Protein AF-J9F9J9-F1 (afdb_monomer_lite)

Radius of gyration: 21.24 Å; chains: 1; bounding box: 44×48×50 Å

Sequence (156 aa):
GTPLKKIGCDALHKEMGKKEQKRTLKKYEREGQMIDFLPSPSPFYTEKIKSCFRLGKQAQVLEEGYPRNDSLFGRTREEGENLREKLGLPEEKKVILYAPTWRDDQHTAGTGYTYELGIDFDRLWAALGEKAVILFRAHYLISNGFDFDKYQGFIR

Structure (mmCIF, N/CA/C/O backbone):
data_AF-J9F9J9-F1
#
_entry.id   AF-J9F9J9-F1
#
loop_
_atom_site.group_PDB
_atom_site.id
_atom_site.type_symbol
_atom_site.label_atom_id
_atom_site.label_alt_id
_atom_site.label_comp_id
_atom_site.label_asym_id
_atom_site.label_entity_id
_atom_site.label_seq_id
_atom_site.pdbx_PDB_ins_code
_atom_site.Cartn_x
_atom_site.Cartn_y
_atom_site.Cartn_z
_atom_site.occupancy
_atom_site.B_iso_or_equiv
_atom_site.auth_seq_id
_atom_site.auth_comp_id
_atom_site.auth_asym_id
_atom_site.auth_atom_id
_atom_site.pdbx_PDB_model_num
ATOM 1 N N . GLY A 1 1 ? -6.324 -2.837 4.943 1.00 91.19 1 GLY A N 1
ATOM 2 C CA . GLY A 1 1 ? -4.986 -3.389 4.647 1.00 91.19 1 GLY A CA 1
ATOM 3 C C . GLY A 1 1 ? -4.295 -3.707 5.953 1.00 91.19 1 GLY A C 1
ATOM 4 O O . GLY A 1 1 ? -4.586 -3.018 6.925 1.00 91.19 1 GLY A O 1
ATOM 5 N N . THR A 1 2 ? -3.405 -4.703 5.986 1.00 95.44 2 THR A N 1
ATOM 6 C CA . THR A 1 2 ? -2.640 -5.034 7.199 1.00 95.44 2 THR A CA 1
ATOM 7 C C . THR A 1 2 ? -1.869 -3.803 7.687 1.00 95.44 2 THR A C 1
ATOM 9 O O . THR A 1 2 ? -1.091 -3.248 6.907 1.00 95.44 2 THR A O 1
ATOM 12 N N . PRO A 1 3 ? -2.110 -3.313 8.916 1.00 94.31 3 PRO A N 1
ATOM 13 C CA . PRO A 1 3 ? -1.487 -2.095 9.395 1.00 94.31 3 PRO A CA 1
ATOM 14 C C . PRO A 1 3 ? -0.016 -2.347 9.714 1.00 94.31 3 PRO A C 1
ATOM 16 O O . PRO A 1 3 ? 0.337 -3.354 10.322 1.00 94.31 3 PRO A O 1
ATOM 19 N N . LEU A 1 4 ? 0.824 -1.387 9.330 1.00 94.75 4 LEU A N 1
ATOM 20 C CA . LEU A 1 4 ? 2.209 -1.288 9.792 1.00 94.75 4 LEU A CA 1
ATOM 21 C C . LEU A 1 4 ? 2.361 -0.164 10.826 1.00 94.75 4 LEU A C 1
ATOM 23 O O . LEU A 1 4 ? 2.996 -0.340 11.861 1.00 94.75 4 LEU A O 1
ATOM 27 N N . LYS A 1 5 ? 1.743 0.995 10.565 1.00 92.88 5 LYS A N 1
ATOM 28 C CA . LYS A 1 5 ? 1.649 2.101 11.526 1.00 92.88 5 LYS A CA 1
ATOM 29 C C . LYS A 1 5 ? 0.558 1.810 12.560 1.00 92.88 5 LYS A C 1
ATOM 31 O O . LYS A 1 5 ? -0.433 1.149 12.246 1.00 92.88 5 LYS A O 1
ATOM 36 N N . LYS A 1 6 ? 0.707 2.363 13.767 1.00 94.31 6 LYS A N 1
ATOM 37 C CA . LYS A 1 6 ? -0.399 2.427 14.733 1.00 94.31 6 LYS A CA 1
ATOM 38 C C . LYS A 1 6 ? -1.522 3.284 14.148 1.00 94.31 6 LYS A C 1
ATOM 40 O O . LYS A 1 6 ? -1.248 4.316 13.539 1.00 94.31 6 LYS A O 1
ATOM 45 N N . ILE A 1 7 ? -2.763 2.846 14.327 1.00 94.62 7 ILE A N 1
ATOM 46 C CA . ILE A 1 7 ? -3.975 3.512 13.826 1.00 94.62 7 ILE A CA 1
ATOM 47 C C . ILE A 1 7 ? -5.052 3.517 14.917 1.00 94.62 7 ILE A C 1
ATOM 49 O O . ILE A 1 7 ? -4.883 2.873 15.951 1.00 94.62 7 ILE A O 1
ATOM 53 N N . GLY A 1 8 ? -6.148 4.244 14.697 1.00 94.19 8 GLY A N 1
ATOM 54 C CA . GLY A 1 8 ? -7.278 4.280 15.626 1.00 94.19 8 GLY A CA 1
ATOM 55 C C . GLY A 1 8 ? -6.885 4.771 17.025 1.00 94.19 8 GLY A C 1
ATOM 56 O O . GLY A 1 8 ? -6.090 5.699 17.185 1.00 94.19 8 GLY A O 1
ATOM 57 N N . CYS A 1 9 ? -7.419 4.116 18.049 1.00 94.31 9 CYS A N 1
ATOM 58 C CA . CYS A 1 9 ? -7.135 4.353 19.461 1.00 94.31 9 CYS A CA 1
ATOM 59 C C . CYS A 1 9 ? -5.661 4.156 19.847 1.00 94.31 9 CYS A C 1
ATOM 61 O O . CYS A 1 9 ? -5.227 4.717 20.852 1.00 94.31 9 CYS A O 1
ATOM 63 N N . ASP A 1 10 ? -4.886 3.417 19.049 1.00 93.56 10 ASP A N 1
ATOM 64 C CA . ASP A 1 10 ? -3.468 3.157 19.320 1.00 93.56 10 ASP A CA 1
ATOM 65 C C . ASP A 1 10 ? -2.549 4.257 18.753 1.00 93.56 10 ASP A C 1
ATOM 67 O O . ASP A 1 10 ? -1.346 4.263 19.025 1.00 93.56 10 ASP A O 1
ATOM 71 N N . ALA A 1 11 ? -3.093 5.196 17.970 1.00 90.12 11 ALA A N 1
ATOM 72 C CA . ALA A 1 11 ? -2.352 6.258 17.285 1.00 90.12 11 ALA A CA 1
ATOM 73 C C . ALA A 1 11 ? -2.371 7.614 18.013 1.00 90.12 11 ALA A C 1
ATOM 75 O O . ALA A 1 11 ? -2.248 8.662 17.383 1.00 90.12 11 ALA A O 1
ATOM 76 N N . LEU A 1 12 ? -2.547 7.636 19.336 1.00 85.31 12 LEU A N 1
ATOM 77 C CA . LEU A 1 12 ? -2.516 8.896 20.079 1.00 85.31 12 LEU A CA 1
ATOM 78 C C . LEU A 1 12 ? -1.098 9.474 20.143 1.00 85.31 12 LEU A C 1
ATOM 80 O O . LEU A 1 12 ? -0.172 8.836 20.649 1.00 85.31 12 LEU A O 1
ATOM 84 N N . HIS A 1 13 ? -0.948 10.717 19.688 1.00 78.19 13 HIS A N 1
ATOM 85 C CA . HIS A 1 13 ? 0.310 11.451 19.769 1.00 78.19 13 HIS A CA 1
ATOM 86 C C . HIS A 1 13 ? 0.419 12.190 21.105 1.00 78.19 13 HIS A C 1
ATOM 88 O O . HIS A 1 13 ? -0.541 12.807 21.569 1.00 78.19 13 HIS A O 1
ATOM 94 N N . LYS A 1 14 ? 1.608 12.160 21.720 1.00 72.81 14 LYS A N 1
ATOM 95 C CA . LYS A 1 14 ? 1.869 12.834 23.007 1.00 72.81 14 LYS A CA 1
ATOM 96 C C . LYS A 1 14 ? 1.693 14.355 22.932 1.00 72.81 14 LYS A C 1
ATOM 98 O O . LYS A 1 14 ? 1.369 14.970 23.940 1.00 72.81 14 LYS A O 1
ATOM 103 N N . GLU A 1 15 ? 1.878 14.925 21.746 1.00 82.19 15 GLU A N 1
ATOM 104 C CA . GLU A 1 15 ? 1.718 16.353 21.454 1.00 82.19 15 GLU A CA 1
ATOM 105 C C . GLU A 1 15 ? 0.245 16.790 21.391 1.00 82.19 15 GLU A C 1
ATOM 107 O O . GLU A 1 15 ? -0.055 17.971 21.540 1.00 82.19 15 GLU A O 1
ATOM 112 N N . MET A 1 16 ? -0.699 15.850 21.232 1.00 84.50 16 MET A N 1
ATOM 113 C CA . MET A 1 16 ? -2.127 16.170 21.257 1.00 84.50 16 MET A CA 1
ATOM 114 C C . MET A 1 16 ? -2.563 16.596 22.658 1.00 84.50 16 MET A C 1
ATOM 116 O O . MET A 1 16 ? -2.285 15.918 23.650 1.00 84.50 16 MET A O 1
ATOM 120 N N . GLY A 1 17 ? -3.358 17.662 22.749 1.00 90.44 17 GLY A N 1
ATOM 121 C CA . GLY A 1 17 ? -3.957 18.075 24.017 1.00 90.44 17 GLY A CA 1
ATOM 122 C C . GLY A 1 17 ? -4.910 17.010 24.581 1.00 90.44 17 GLY A C 1
ATOM 123 O O . GLY A 1 17 ? -5.622 16.332 23.844 1.00 90.44 17 GLY A O 1
ATOM 124 N N . LYS A 1 18 ? -5.012 16.887 25.913 1.00 90.50 18 LYS A N 1
ATOM 125 C CA . LYS A 1 18 ? -5.852 15.858 26.576 1.00 90.50 18 LYS A CA 1
ATOM 126 C C . LYS A 1 18 ? -7.312 15.832 26.093 1.00 90.50 18 LYS A C 1
ATOM 128 O O . LYS A 1 18 ? -7.900 14.761 25.940 1.00 90.50 18 LYS A O 1
ATOM 133 N N . LYS A 1 19 ? -7.916 17.007 25.858 1.00 92.38 19 LYS A N 1
ATOM 134 C CA . LYS A 1 19 ? -9.294 17.117 25.337 1.00 92.38 19 LYS A CA 1
ATOM 135 C C . LYS A 1 19 ? -9.410 16.534 23.929 1.00 92.38 19 LYS A C 1
ATOM 137 O O . LYS A 1 19 ? -10.378 15.837 23.634 1.00 92.38 19 LYS A O 1
ATOM 142 N N . GLU A 1 20 ? -8.419 16.800 23.086 1.00 91.25 20 GLU A N 1
ATOM 143 C CA . GLU A 1 20 ? -8.356 16.284 21.727 1.00 91.25 20 GLU A CA 1
ATOM 144 C C . GLU A 1 20 ? -8.157 14.770 21.718 1.00 91.25 20 GLU A C 1
ATOM 146 O O . GLU A 1 20 ? -8.941 14.081 21.075 1.00 91.25 20 GLU A O 1
ATOM 151 N N . GLN A 1 21 ? -7.223 14.241 22.515 1.00 92.06 21 GLN A N 1
ATOM 152 C CA . GLN A 1 21 ? -7.033 12.793 22.657 1.00 92.06 21 GLN A CA 1
ATOM 153 C C . GLN A 1 21 ? -8.343 12.092 23.039 1.00 92.06 21 GLN A C 1
ATOM 155 O O . GLN A 1 21 ? -8.745 11.121 22.401 1.00 92.06 21 GLN A O 1
ATOM 160 N N . LYS A 1 22 ? -9.069 12.623 24.036 1.00 93.19 22 LYS A N 1
ATOM 161 C CA . LYS A 1 22 ? -10.365 12.071 24.463 1.00 93.19 22 LYS A CA 1
ATOM 162 C C . LYS A 1 22 ? -11.409 12.104 23.343 1.00 93.19 22 LYS A C 1
ATOM 164 O O . LYS A 1 22 ? -12.182 11.158 23.208 1.00 93.19 22 LYS A O 1
ATOM 169 N N . ARG A 1 23 ? -11.454 13.183 22.554 1.00 93.44 23 ARG A N 1
ATOM 170 C CA . ARG A 1 23 ? -12.359 13.308 21.401 1.00 93.44 23 ARG A CA 1
ATOM 171 C C . ARG A 1 23 ? -12.008 12.292 20.312 1.00 93.44 23 ARG A C 1
ATOM 173 O O . ARG A 1 23 ? -12.907 11.622 19.816 1.00 93.44 23 ARG A O 1
ATOM 180 N N . THR A 1 24 ? -10.726 12.156 19.986 1.00 92.38 24 THR A N 1
ATOM 181 C CA . THR A 1 24 ? -10.213 11.219 18.979 1.00 92.38 24 THR A CA 1
ATOM 182 C C . THR A 1 24 ? -10.497 9.769 19.365 1.00 92.38 24 THR A C 1
ATOM 184 O O . THR A 1 24 ? -11.042 9.027 18.555 1.00 92.38 24 THR A O 1
ATOM 187 N N . LEU A 1 25 ? -10.242 9.389 20.623 1.00 94.44 25 LEU A N 1
ATOM 188 C CA . LEU A 1 25 ? -10.593 8.064 21.146 1.00 94.44 25 LEU A CA 1
ATOM 189 C C . LEU A 1 25 ? -12.085 7.764 20.995 1.00 94.44 25 LEU A C 1
ATOM 191 O O . LEU A 1 25 ? -12.450 6.741 20.428 1.00 94.44 25 LEU A O 1
ATOM 195 N N . LYS A 1 26 ? -12.949 8.678 21.456 1.00 95.56 26 LYS A N 1
ATOM 196 C CA . LYS A 1 26 ? -14.406 8.505 21.351 1.00 95.56 26 LYS A CA 1
ATOM 197 C C . LYS A 1 26 ? -14.876 8.369 19.906 1.00 95.56 26 LYS A C 1
ATOM 199 O O . LYS A 1 26 ? -15.828 7.640 19.653 1.00 95.56 26 LYS A O 1
ATOM 204 N N . LYS A 1 27 ? -14.243 9.089 18.974 1.00 95.75 27 LYS A N 1
ATOM 205 C CA . LYS A 1 27 ? -14.557 8.998 17.547 1.00 95.75 27 LYS A CA 1
ATOM 206 C C . LYS A 1 27 ? -14.253 7.595 17.017 1.00 95.75 27 LYS A C 1
ATOM 208 O O . LYS A 1 27 ? -15.160 6.961 16.492 1.00 95.75 27 LYS A O 1
ATOM 213 N N . TYR A 1 28 ? -13.027 7.105 17.201 1.00 96.25 28 TYR A N 1
ATOM 214 C CA . TYR A 1 28 ? -12.635 5.782 16.704 1.00 96.25 28 TYR A CA 1
ATOM 215 C C . TYR A 1 28 ? -13.400 4.646 17.373 1.00 96.25 28 TYR A C 1
ATOM 217 O O . TYR A 1 28 ? -13.798 3.706 16.697 1.00 96.25 28 TYR A O 1
ATOM 225 N N . GLU A 1 29 ? -13.657 4.752 18.677 1.00 96.12 29 GLU A N 1
ATOM 226 C CA . GLU A 1 29 ? -14.490 3.790 19.396 1.00 96.12 29 GLU A CA 1
ATOM 227 C C . GLU A 1 29 ? -15.912 3.773 18.831 1.00 96.12 29 GLU A C 1
ATOM 229 O O . GLU A 1 29 ? -16.422 2.710 18.505 1.00 96.12 29 GLU A O 1
ATOM 234 N N . ARG A 1 30 ? -16.540 4.938 18.616 1.00 96.88 30 ARG A N 1
ATOM 235 C CA . ARG A 1 30 ? -17.865 4.999 17.984 1.00 96.88 30 ARG A CA 1
ATOM 236 C C . ARG A 1 30 ? -17.862 4.361 16.595 1.00 96.88 30 ARG A C 1
ATOM 238 O O . ARG A 1 30 ? -18.791 3.628 16.285 1.00 96.88 30 ARG A O 1
ATOM 245 N N . GLU A 1 31 ? -16.849 4.632 15.776 1.00 95.75 31 GLU A N 1
ATOM 246 C CA . GLU A 1 31 ? -16.702 4.019 14.449 1.00 95.75 31 GLU A CA 1
ATOM 247 C C . GLU A 1 31 ? -16.576 2.494 14.542 1.00 95.75 31 GLU A C 1
ATOM 249 O O . GLU A 1 31 ? -17.317 1.789 13.866 1.00 95.75 31 GLU A O 1
ATOM 254 N N . GLY A 1 32 ? -15.728 1.977 15.435 1.00 96.94 32 GLY A N 1
ATOM 255 C CA . GLY A 1 32 ? -15.571 0.537 15.644 1.00 96.94 32 GLY A CA 1
ATOM 256 C C . GLY A 1 32 ? -16.825 -0.161 16.175 1.00 96.94 32 GLY A C 1
ATOM 257 O O . GLY A 1 32 ? -17.069 -1.321 15.847 1.00 96.94 32 GLY A O 1
ATOM 258 N N . GLN A 1 33 ? -17.652 0.537 16.956 1.00 96.75 33 GLN A N 1
ATOM 259 C CA . GLN A 1 33 ? -18.931 0.019 17.453 1.00 96.75 33 GLN A CA 1
ATOM 260 C C . GLN A 1 33 ? -20.029 -0.032 16.378 1.00 96.75 33 GLN A C 1
ATOM 262 O O . GLN A 1 33 ? -21.032 -0.700 16.598 1.00 96.75 33 GLN A O 1
ATOM 267 N N . MET A 1 34 ? -19.866 0.649 15.238 1.00 96.50 34 MET A N 1
ATOM 268 C CA . MET A 1 34 ? -20.819 0.606 14.115 1.00 96.50 34 MET A CA 1
ATOM 269 C C . MET A 1 34 ? -20.499 -0.494 13.091 1.00 96.50 34 MET A C 1
ATOM 271 O O . MET A 1 34 ? -21.212 -0.628 12.103 1.00 96.50 34 MET A O 1
ATOM 275 N N . ILE A 1 35 ? -19.411 -1.243 13.277 1.00 97.12 35 ILE A N 1
ATOM 276 C CA . ILE A 1 35 ? -18.988 -2.275 12.330 1.00 97.12 35 ILE A CA 1
ATOM 277 C C . ILE A 1 35 ? -19.700 -3.587 12.657 1.00 97.12 35 ILE A C 1
ATOM 279 O O . ILE A 1 35 ? -19.438 -4.187 13.698 1.00 97.12 35 ILE A O 1
ATOM 283 N N . ASP A 1 36 ? -20.546 -4.055 11.740 1.00 97.56 36 ASP A N 1
ATOM 284 C CA . ASP A 1 36 ? -21.188 -5.372 11.838 1.00 97.56 36 ASP A CA 1
ATOM 285 C C . ASP A 1 36 ? -20.303 -6.487 11.268 1.00 97.56 36 ASP A C 1
ATOM 287 O O . ASP A 1 36 ? -20.178 -7.547 11.872 1.00 97.56 36 ASP A O 1
ATOM 291 N N . PHE A 1 37 ? -19.634 -6.233 10.138 1.00 97.38 37 PHE A N 1
ATOM 292 C CA . PHE A 1 37 ? -18.754 -7.192 9.465 1.00 97.38 37 PHE A CA 1
ATOM 293 C C . PHE A 1 37 ? -17.439 -6.541 9.053 1.00 97.38 37 PHE A C 1
ATOM 295 O O . PHE A 1 37 ? -17.419 -5.417 8.547 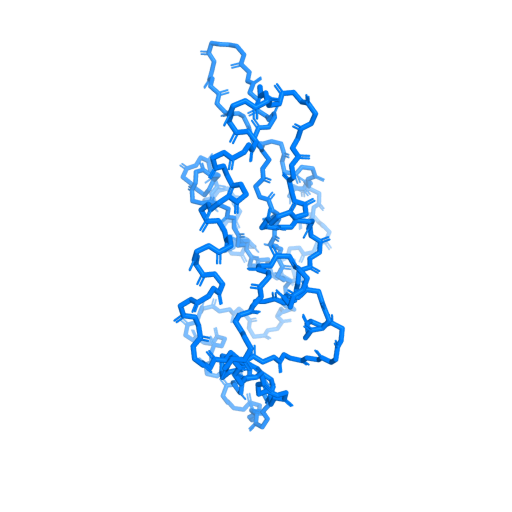1.00 97.38 37 PHE A O 1
ATOM 302 N N . LEU A 1 38 ? -16.334 -7.264 9.228 1.00 96.88 38 LEU A N 1
ATOM 303 C CA . LEU A 1 38 ? -15.004 -6.781 8.879 1.00 96.88 38 LEU A CA 1
ATOM 304 C C . LEU A 1 38 ? -14.155 -7.879 8.222 1.00 96.88 38 LEU A C 1
ATOM 306 O O . LEU A 1 38 ? -13.768 -8.827 8.907 1.00 96.88 38 LEU A O 1
ATOM 310 N N . PRO A 1 39 ? -13.781 -7.730 6.940 1.00 97.31 39 PRO A N 1
ATOM 311 C CA . PRO A 1 39 ? -12.805 -8.608 6.307 1.00 97.31 39 PRO A CA 1
ATOM 312 C C . PRO A 1 39 ? -11.436 -8.501 6.980 1.00 97.31 39 PRO A C 1
ATOM 314 O O . PRO A 1 39 ? -10.915 -7.401 7.207 1.00 97.31 39 PRO A O 1
ATOM 317 N N . SER A 1 40 ? -10.832 -9.650 7.252 1.00 97.75 40 SER A N 1
ATOM 318 C CA . SER A 1 40 ? -9.524 -9.783 7.869 1.00 97.75 40 SER A CA 1
ATOM 319 C C . SER A 1 40 ? -8.600 -10.649 7.009 1.00 97.75 40 SER A C 1
ATOM 321 O O . SER A 1 40 ? -8.949 -11.771 6.649 1.00 97.75 40 SER A O 1
ATOM 323 N N . PRO A 1 41 ? -7.393 -10.161 6.681 1.00 97.44 41 PRO A N 1
ATOM 324 C CA . PRO A 1 41 ? -6.407 -10.909 5.922 1.00 97.44 41 PRO A CA 1
ATOM 325 C C . PRO A 1 41 ? -5.575 -11.881 6.762 1.00 97.44 41 PRO A C 1
ATOM 327 O O . PRO A 1 41 ? -4.803 -12.639 6.183 1.00 97.44 41 PRO A O 1
ATOM 330 N N . SER A 1 42 ? -5.631 -11.806 8.098 1.00 97.75 42 SER A N 1
ATOM 331 C CA . SER A 1 42 ? -4.834 -12.662 8.981 1.00 97.75 42 SER A CA 1
ATOM 332 C C . SER A 1 42 ? -5.247 -12.540 10.455 1.00 97.75 42 SER A C 1
ATOM 334 O O . SER A 1 42 ? -5.741 -11.482 10.861 1.00 97.75 42 SER A O 1
ATOM 336 N N . PRO A 1 43 ? -4.910 -13.533 11.301 1.00 97.81 43 PRO A N 1
ATOM 337 C CA . PRO A 1 43 ? -5.102 -13.438 12.751 1.00 97.81 43 PRO A CA 1
ATOM 338 C C . PRO A 1 43 ? -4.426 -12.208 13.376 1.00 97.81 43 PRO A C 1
ATOM 340 O O . PRO A 1 43 ? -4.984 -11.557 14.259 1.00 97.81 43 PRO A O 1
ATOM 343 N N . PHE A 1 44 ? -3.246 -11.827 12.867 1.00 97.50 44 PHE A N 1
ATOM 344 C CA . PHE A 1 44 ? -2.553 -10.609 13.296 1.00 97.50 44 PHE A CA 1
ATOM 345 C C . PHE A 1 44 ? -3.405 -9.357 13.051 1.00 97.50 44 PHE A C 1
ATOM 347 O O . PHE A 1 44 ? -3.541 -8.518 13.941 1.00 97.50 44 PHE A O 1
ATOM 354 N N . TYR A 1 45 ? -3.999 -9.217 11.860 1.00 97.56 45 TYR A N 1
ATOM 355 C CA . TYR A 1 45 ? -4.882 -8.086 11.580 1.00 97.56 45 TYR A CA 1
ATOM 356 C C . TYR A 1 45 ? -6.098 -8.093 12.502 1.00 97.56 45 TYR A C 1
ATOM 358 O O . TYR A 1 45 ? -6.414 -7.048 13.069 1.00 97.56 45 TYR A O 1
ATOM 366 N N . THR A 1 46 ? -6.739 -9.252 12.682 1.00 97.25 46 THR A N 1
ATOM 367 C CA . THR A 1 46 ? -7.896 -9.416 13.571 1.00 97.25 46 THR A CA 1
ATOM 368 C C . THR A 1 46 ? -7.592 -8.925 14.981 1.00 97.25 46 THR A C 1
ATOM 370 O O . THR A 1 46 ? -8.362 -8.143 15.539 1.00 97.25 46 THR A O 1
ATOM 373 N N . GLU A 1 47 ? -6.461 -9.343 15.551 1.00 96.81 47 GLU A N 1
ATOM 374 C CA . GLU A 1 47 ? -6.032 -8.921 16.884 1.00 96.81 47 GLU A CA 1
ATOM 375 C C . GLU A 1 47 ? -5.867 -7.395 16.951 1.00 96.81 47 GLU A C 1
ATOM 377 O O . GLU A 1 47 ? -6.436 -6.734 17.826 1.00 96.81 47 GLU A O 1
ATOM 382 N N . LYS A 1 48 ? -5.127 -6.812 15.997 1.00 97.06 48 LYS A N 1
ATOM 383 C CA . LYS A 1 48 ? -4.821 -5.376 16.023 1.00 97.06 48 LYS A CA 1
ATOM 384 C C . LYS A 1 48 ? -6.043 -4.510 15.764 1.00 97.06 48 LYS A C 1
ATOM 386 O O . LYS A 1 48 ? -6.221 -3.522 16.468 1.00 97.06 48 LYS A O 1
ATOM 391 N N . ILE A 1 49 ? -6.900 -4.870 14.811 1.00 96.31 49 ILE A N 1
ATOM 392 C CA . ILE A 1 49 ? -8.067 -4.057 14.457 1.00 96.31 49 ILE A CA 1
ATOM 393 C C . ILE A 1 49 ? -9.144 -4.089 15.550 1.00 96.31 49 ILE A C 1
ATOM 395 O O . ILE A 1 49 ? -9.744 -3.053 15.840 1.00 96.31 49 ILE A O 1
ATOM 399 N N . LYS A 1 50 ? -9.315 -5.237 16.232 1.00 95.94 50 LYS A N 1
ATOM 400 C CA . LYS A 1 50 ? -10.171 -5.356 17.424 1.00 95.94 50 LYS A CA 1
ATOM 401 C C . LYS A 1 50 ? -9.731 -4.392 18.521 1.00 95.94 50 LYS A C 1
ATOM 403 O O . LYS A 1 50 ? -10.575 -3.692 19.075 1.00 95.94 50 LYS A O 1
ATOM 408 N N . SER A 1 51 ? -8.426 -4.326 18.792 1.00 94.88 51 SER A N 1
ATOM 409 C CA . SER A 1 51 ? -7.853 -3.411 19.785 1.00 94.88 51 SER A CA 1
ATOM 410 C C . SER A 1 51 ? -7.994 -1.949 19.361 1.00 94.88 51 SER A C 1
ATOM 412 O O . SER A 1 51 ? -8.599 -1.140 20.067 1.00 94.88 51 SER A O 1
ATOM 414 N N . CYS A 1 52 ? -7.471 -1.600 18.185 1.00 95.88 52 CYS A N 1
ATOM 415 C CA . CYS A 1 52 ? -7.271 -0.206 17.827 1.00 95.88 52 CYS A CA 1
ATOM 416 C C . CYS A 1 52 ? -8.571 0.523 17.460 1.00 95.88 52 CYS A C 1
ATOM 418 O O . CYS A 1 52 ? -8.636 1.737 17.616 1.00 95.88 52 CYS A O 1
ATOM 420 N N . PHE A 1 53 ? -9.637 -0.176 17.066 1.00 96.44 53 PHE A N 1
ATOM 421 C CA . PHE A 1 53 ? -10.965 0.433 16.904 1.00 96.44 53 PHE A CA 1
ATOM 422 C C . PHE A 1 53 ? -11.944 0.086 18.025 1.00 96.44 53 PHE A C 1
ATOM 424 O O . PHE A 1 53 ? -13.046 0.622 18.031 1.00 96.44 53 PHE A O 1
ATOM 431 N N . ARG A 1 54 ? -11.553 -0.757 18.995 1.00 96.38 54 ARG A N 1
ATOM 432 C CA . ARG A 1 54 ? -12.446 -1.275 20.048 1.00 96.38 54 ARG A CA 1
ATOM 433 C C . ARG A 1 54 ? -13.753 -1.782 19.448 1.00 96.38 54 ARG A C 1
ATOM 435 O O . ARG A 1 54 ? -14.821 -1.241 19.734 1.00 96.38 54 ARG A O 1
ATOM 442 N N . LEU A 1 55 ? -13.643 -2.770 18.561 1.00 96.94 55 LEU A N 1
ATOM 443 C CA . LEU A 1 55 ? -14.795 -3.278 17.816 1.00 96.94 55 LEU A CA 1
ATOM 444 C C . LEU A 1 55 ? -15.941 -3.682 18.753 1.00 96.94 55 LEU A C 1
ATOM 446 O O . LEU A 1 55 ? -15.715 -4.185 19.859 1.00 96.94 55 LEU A O 1
ATOM 450 N N . GLY A 1 56 ? -17.172 -3.445 18.299 1.00 95.50 56 GLY A N 1
ATOM 451 C CA . GLY A 1 56 ? -18.375 -3.862 19.014 1.00 95.50 56 GLY A CA 1
ATOM 452 C C . GLY A 1 56 ? -18.404 -5.369 19.256 1.00 95.50 56 GLY A C 1
ATOM 453 O O . GLY A 1 56 ? -17.855 -6.147 18.479 1.00 95.50 56 GLY A O 1
ATOM 454 N N . LYS A 1 57 ? -19.068 -5.804 20.333 1.00 93.19 57 LYS A N 1
ATOM 455 C CA . LYS A 1 57 ? -19.214 -7.241 20.640 1.00 93.19 57 LYS A CA 1
ATOM 456 C C . LYS A 1 57 ? -19.969 -8.001 19.544 1.00 93.19 57 LYS 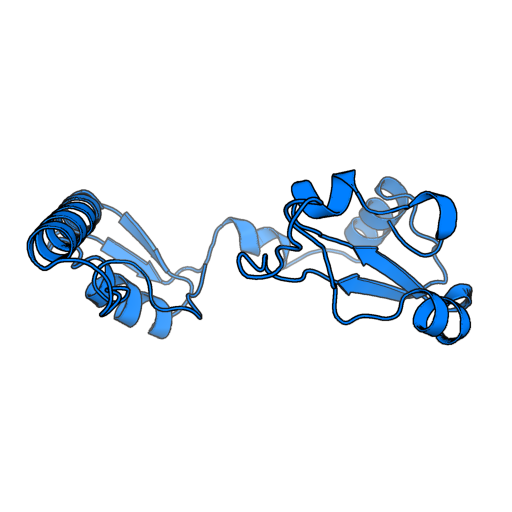A C 1
ATOM 458 O O . LYS A 1 57 ? -19.794 -9.206 19.420 1.00 93.19 57 LYS A O 1
ATOM 463 N N . GLN A 1 58 ? -20.804 -7.295 18.786 1.00 92.81 58 GLN A N 1
ATOM 464 C CA . GLN A 1 58 ? -21.560 -7.809 17.650 1.00 92.81 58 GLN A CA 1
ATOM 465 C C . GLN A 1 58 ? -20.732 -7.938 16.364 1.00 92.81 58 GLN A C 1
ATOM 467 O O . GLN A 1 58 ? -21.166 -8.624 15.445 1.00 92.81 58 GLN A O 1
ATOM 472 N N . ALA A 1 59 ? -19.564 -7.288 16.290 1.00 97.19 59 ALA A N 1
ATOM 473 C CA . ALA A 1 59 ? -18.760 -7.249 15.078 1.00 97.19 59 ALA A CA 1
ATOM 474 C C . ALA A 1 59 ? -18.232 -8.646 14.723 1.00 97.19 59 ALA A C 1
ATOM 476 O O . ALA A 1 59 ? -17.515 -9.279 15.506 1.00 97.19 59 ALA A O 1
ATOM 477 N N . GLN A 1 60 ? -18.531 -9.099 13.511 1.00 97.69 60 GLN A N 1
ATOM 478 C CA . GLN A 1 60 ? -18.036 -10.349 12.955 1.00 97.69 60 GLN A CA 1
ATOM 479 C C . GLN A 1 60 ? -16.798 -10.079 12.103 1.00 97.69 60 GLN A C 1
ATOM 481 O O . GLN A 1 60 ? -16.855 -9.410 11.071 1.00 97.69 60 GLN A O 1
ATOM 486 N N . VAL A 1 61 ? -15.652 -10.594 12.545 1.00 97.31 61 VAL A N 1
ATOM 487 C CA . VAL A 1 61 ? -14.405 -10.500 11.781 1.00 97.31 61 VAL A CA 1
ATOM 488 C C . VAL A 1 61 ? -14.261 -11.753 10.925 1.00 97.31 61 VAL A C 1
ATOM 490 O O . VAL A 1 61 ? -14.191 -12.855 11.463 1.00 97.31 61 VAL A O 1
ATOM 493 N N . LEU A 1 62 ? -14.226 -11.570 9.607 1.00 97.69 62 LEU A N 1
ATOM 494 C CA . LEU A 1 62 ? -14.180 -12.636 8.607 1.00 97.69 62 LEU A CA 1
ATOM 495 C C . LEU A 1 62 ? -12.734 -12.827 8.144 1.00 97.69 62 LEU A C 1
ATOM 497 O O . LEU A 1 62 ? -12.223 -12.015 7.374 1.00 97.69 62 LEU A O 1
ATOM 501 N N . GLU A 1 63 ? -12.049 -13.859 8.632 1.00 97.50 63 GLU A N 1
ATOM 502 C CA . GLU A 1 63 ? -10.640 -14.139 8.301 1.00 97.50 63 GLU A CA 1
ATOM 503 C C . GLU A 1 63 ? -10.470 -14.812 6.929 1.00 97.50 63 GLU A C 1
ATOM 505 O O . GLU A 1 63 ? -9.936 -15.911 6.816 1.00 97.50 63 GLU A O 1
ATOM 510 N N . GLU A 1 64 ? -10.936 -14.140 5.877 1.00 96.31 64 GLU A N 1
ATOM 511 C CA . GLU A 1 64 ? -11.018 -14.681 4.512 1.00 96.31 64 GLU A CA 1
ATOM 512 C C . GLU A 1 64 ? -10.111 -13.956 3.505 1.00 96.31 64 GLU A C 1
ATOM 514 O O . GLU A 1 64 ? -10.154 -14.228 2.309 1.00 96.31 64 GLU A O 1
ATOM 519 N N . GLY A 1 65 ? -9.266 -13.024 3.954 1.00 96.12 65 GLY A N 1
ATOM 520 C CA . GLY A 1 65 ? -8.478 -12.203 3.036 1.00 96.12 65 GLY A CA 1
ATOM 521 C C . GLY A 1 65 ? -9.123 -10.853 2.733 1.00 96.12 65 GLY A C 1
ATOM 522 O O . GLY A 1 65 ? -9.976 -10.344 3.460 1.00 96.12 65 GLY A O 1
ATOM 523 N N . TYR A 1 66 ? -8.666 -10.232 1.646 1.00 96.38 66 TYR A N 1
ATOM 524 C CA . TYR A 1 66 ? -9.303 -9.041 1.093 1.00 96.38 66 TYR A CA 1
ATOM 525 C C . TYR A 1 66 ? -9.791 -9.339 -0.322 1.00 96.38 66 TYR A C 1
ATOM 527 O O . TYR A 1 66 ? -8.948 -9.733 -1.123 1.00 96.38 66 TYR A O 1
ATOM 535 N N . PRO A 1 67 ? -11.038 -8.987 -0.686 1.00 95.44 67 PRO A N 1
ATOM 536 C CA . PRO A 1 67 ? -11.554 -9.214 -2.042 1.00 95.44 67 PRO A CA 1
ATOM 537 C C . PRO A 1 67 ? -10.672 -8.620 -3.152 1.00 95.44 67 PRO A C 1
ATOM 539 O O . PRO A 1 67 ? -10.491 -9.185 -4.222 1.00 95.44 67 PRO A O 1
ATOM 542 N N . ARG A 1 68 ? -10.027 -7.472 -2.896 1.00 95.56 68 ARG A N 1
ATOM 543 C CA . ARG A 1 68 ? -9.091 -6.861 -3.862 1.00 95.56 68 ARG A CA 1
ATOM 544 C C . ARG A 1 68 ? -7.867 -7.738 -4.176 1.00 95.56 68 ARG A C 1
ATOM 546 O O . ARG A 1 68 ? -7.246 -7.554 -5.221 1.00 95.56 68 ARG A O 1
ATOM 553 N N . ASN A 1 69 ? -7.491 -8.637 -3.266 1.00 96.06 69 ASN A N 1
ATOM 554 C CA . ASN A 1 69 ? -6.356 -9.534 -3.445 1.00 96.06 69 ASN A CA 1
ATOM 555 C C . ASN A 1 69 ? -6.723 -10.771 -4.271 1.00 96.06 69 ASN A C 1
ATOM 557 O O . ASN A 1 69 ? -5.801 -11.427 -4.736 1.00 96.06 69 ASN A O 1
ATOM 561 N N . ASP A 1 70 ? -8.006 -11.058 -4.517 1.00 94.06 70 ASP A N 1
ATOM 562 C CA . ASP A 1 70 ? -8.435 -12.201 -5.340 1.00 94.06 70 ASP A CA 1
ATOM 563 C C . ASP A 1 70 ? -7.770 -12.152 -6.719 1.00 94.06 70 ASP A C 1
ATOM 565 O O . ASP A 1 70 ? -7.272 -13.150 -7.227 1.00 94.06 70 ASP A O 1
ATOM 569 N N . SER A 1 71 ? -7.646 -10.941 -7.272 1.00 90.56 71 SER A N 1
ATOM 570 C CA . SER A 1 71 ? -6.965 -10.674 -8.540 1.00 90.56 71 SER A CA 1
ATOM 571 C C . SER A 1 71 ? -5.482 -11.065 -8.591 1.00 90.56 71 SER A C 1
ATOM 573 O O . SER A 1 71 ? -4.946 -11.146 -9.694 1.00 90.56 71 SER A O 1
ATOM 575 N N . LEU A 1 72 ? -4.831 -11.285 -7.442 1.00 92.31 72 LEU A N 1
ATOM 576 C CA . LEU A 1 72 ? -3.429 -11.704 -7.341 1.00 92.31 72 LEU A CA 1
ATOM 577 C C . LEU A 1 72 ? -3.259 -13.220 -7.493 1.00 92.31 72 LEU A C 1
ATOM 579 O O . LEU A 1 72 ? -2.137 -13.687 -7.683 1.00 92.31 72 LEU A O 1
ATOM 583 N N . PHE A 1 73 ? -4.347 -13.983 -7.396 1.00 92.38 73 PHE A N 1
ATOM 584 C CA . PHE A 1 73 ? -4.342 -15.437 -7.478 1.00 92.38 73 PHE A CA 1
ATOM 585 C C . PHE A 1 73 ? -4.987 -15.903 -8.783 1.00 92.38 73 PHE A C 1
ATOM 587 O O . PHE A 1 73 ? -5.840 -15.226 -9.352 1.00 92.38 73 PHE A O 1
ATOM 594 N N . GLY A 1 74 ? -4.568 -17.073 -9.270 1.00 88.19 74 GLY A N 1
ATOM 595 C CA . GLY A 1 74 ? -5.206 -17.730 -10.416 1.00 88.19 74 GLY A CA 1
ATOM 596 C C . GLY A 1 74 ? -5.077 -16.997 -11.756 1.00 88.19 74 GLY A C 1
ATOM 597 O O . GLY A 1 74 ? -5.781 -17.355 -12.694 1.00 88.19 74 GLY A O 1
ATOM 598 N N . ARG A 1 75 ? -4.198 -15.991 -11.862 1.00 90.44 75 ARG A N 1
ATOM 599 C CA . ARG A 1 75 ? -3.952 -15.284 -13.123 1.00 90.44 75 ARG A CA 1
ATOM 600 C C . ARG A 1 75 ? -3.096 -16.104 -14.068 1.00 90.44 75 ARG A C 1
ATOM 602 O O . ARG A 1 75 ? -2.103 -16.713 -13.670 1.00 90.44 75 ARG A O 1
ATOM 609 N N . THR A 1 76 ? -3.479 -16.076 -15.333 1.00 92.81 76 THR A N 1
ATOM 610 C CA . THR A 1 76 ? -2.732 -16.699 -16.419 1.00 92.81 76 THR A CA 1
ATOM 611 C C . THR A 1 76 ? -1.602 -15.791 -16.891 1.00 92.81 76 THR A C 1
ATOM 613 O O . THR A 1 76 ? -1.606 -14.573 -16.690 1.00 92.81 76 THR A O 1
ATOM 616 N N . ARG A 1 77 ? -0.619 -16.393 -17.562 1.00 90.44 77 ARG A N 1
ATOM 617 C CA . ARG A 1 77 ? 0.449 -15.647 -18.229 1.00 90.44 77 ARG A CA 1
ATOM 618 C C . ARG A 1 77 ? -0.106 -14.680 -19.285 1.00 90.44 77 ARG A C 1
ATOM 620 O O . ARG A 1 77 ? 0.337 -13.538 -19.333 1.00 90.44 77 ARG A O 1
ATOM 627 N N . GLU A 1 78 ? -1.111 -15.115 -20.040 1.00 94.25 78 GLU A N 1
ATOM 628 C CA . GLU A 1 78 ? -1.780 -14.328 -21.081 1.00 94.25 78 GLU A CA 1
ATOM 629 C C . GLU A 1 78 ? -2.452 -13.067 -20.512 1.00 94.25 78 GLU A C 1
ATOM 631 O O . GLU A 1 78 ? -2.298 -11.975 -21.051 1.00 94.25 78 GLU A O 1
ATOM 636 N N . GLU A 1 79 ? -3.145 -13.165 -19.373 1.00 93.69 79 GLU A N 1
ATOM 637 C CA . GLU A 1 79 ? -3.706 -11.985 -18.695 1.00 93.69 79 GLU A CA 1
ATOM 638 C C . GLU A 1 79 ? -2.619 -10.985 -18.276 1.00 93.69 79 GLU A C 1
ATOM 640 O O . GLU A 1 79 ? -2.828 -9.771 -18.345 1.00 93.69 79 GLU A O 1
ATOM 645 N N . GLY A 1 80 ? -1.455 -11.489 -17.856 1.00 91.69 80 GLY A N 1
ATOM 646 C CA . GLY A 1 80 ? -0.288 -10.669 -17.548 1.00 91.69 80 GLY A CA 1
ATOM 647 C C . GLY A 1 80 ? 0.273 -9.962 -18.783 1.00 91.69 80 GLY A C 1
ATOM 648 O O . GLY A 1 80 ? 0.539 -8.763 -18.725 1.00 91.69 80 GLY A O 1
ATOM 649 N N . GLU A 1 81 ? 0.420 -10.673 -19.899 1.00 92.56 81 GLU A N 1
ATOM 650 C CA . GLU A 1 81 ? 0.891 -10.128 -21.182 1.00 92.56 81 GLU A CA 1
ATOM 651 C C . GLU A 1 81 ? -0.077 -9.061 -21.719 1.00 92.56 81 GLU A C 1
ATOM 653 O O . GLU A 1 81 ? 0.346 -7.936 -21.991 1.00 92.56 81 GLU A O 1
ATOM 658 N N . ASN A 1 82 ? -1.383 -9.339 -21.700 1.00 93.88 82 ASN A N 1
ATOM 659 C CA . ASN A 1 82 ? -2.433 -8.382 -22.060 1.00 93.88 82 ASN A CA 1
ATOM 660 C C . ASN A 1 82 ? -2.405 -7.118 -21.183 1.00 93.88 82 ASN A C 1
ATOM 662 O O . ASN A 1 82 ? -2.642 -6.007 -21.661 1.00 93.88 82 ASN A O 1
ATOM 666 N N . LEU A 1 83 ? -2.134 -7.250 -19.878 1.00 93.50 83 LEU A N 1
ATOM 667 C CA . LEU A 1 83 ? -1.998 -6.092 -18.991 1.00 93.50 83 LEU A CA 1
ATOM 668 C C . LEU A 1 83 ? -0.741 -5.276 -19.318 1.00 93.50 83 LEU A C 1
ATOM 670 O O . LEU A 1 83 ? -0.790 -4.046 -19.291 1.00 93.50 83 LEU A O 1
ATOM 674 N N . ARG A 1 84 ? 0.375 -5.938 -19.636 1.00 93.81 84 ARG A N 1
ATOM 675 C CA . ARG A 1 84 ? 1.611 -5.259 -20.049 1.00 93.81 84 ARG A CA 1
ATOM 676 C C . ARG A 1 84 ? 1.406 -4.481 -21.342 1.00 93.81 84 ARG A C 1
ATOM 678 O O . ARG A 1 84 ? 1.818 -3.324 -21.394 1.00 93.81 84 ARG A O 1
ATOM 685 N N . GLU A 1 85 ? 0.717 -5.062 -22.319 1.00 93.88 85 GLU A N 1
ATOM 686 C CA . GLU A 1 85 ? 0.366 -4.392 -23.573 1.00 93.88 85 GLU A CA 1
ATOM 687 C C . GLU A 1 85 ? -0.531 -3.171 -23.325 1.00 93.88 85 GLU A C 1
ATOM 689 O O . GLU A 1 85 ? -0.208 -2.069 -23.767 1.00 93.88 85 GLU A O 1
ATOM 694 N N . LYS A 1 86 ? -1.596 -3.318 -22.522 1.00 94.56 86 LYS A N 1
ATOM 695 C CA . LYS A 1 86 ? -2.490 -2.204 -22.146 1.00 94.56 86 LYS A CA 1
ATOM 696 C C . LYS A 1 86 ? -1.764 -1.047 -21.461 1.00 94.56 86 LYS A C 1
ATOM 698 O O . LYS A 1 86 ? -2.160 0.103 -21.616 1.00 94.56 86 LYS A O 1
ATOM 703 N N . LEU A 1 87 ? -0.720 -1.344 -20.689 1.00 92.00 87 LEU A N 1
ATOM 704 C CA . LEU A 1 87 ? 0.120 -0.347 -20.019 1.00 92.00 87 LEU A CA 1
ATOM 705 C C . LEU A 1 87 ? 1.273 0.165 -20.910 1.00 92.00 87 LEU A C 1
ATOM 707 O O . LEU A 1 87 ? 2.048 1.026 -20.482 1.00 92.00 87 LEU A O 1
ATOM 711 N N . GLY A 1 88 ? 1.400 -0.351 -22.139 1.00 92.81 88 GLY A N 1
ATOM 712 C CA . GLY A 1 88 ? 2.457 -0.016 -23.092 1.00 92.81 88 GLY A CA 1
ATOM 713 C C . GLY A 1 88 ? 3.857 -0.403 -22.610 1.00 92.81 88 GLY A C 1
ATOM 714 O O . GLY A 1 88 ? 4.813 0.333 -22.865 1.00 92.81 88 GLY A O 1
ATOM 715 N N . LEU A 1 89 ? 3.982 -1.493 -21.846 1.00 93.75 89 LEU A N 1
ATOM 716 C CA . LEU A 1 89 ? 5.248 -1.933 -21.259 1.00 93.75 89 LEU A CA 1
ATOM 717 C C . LEU A 1 89 ? 6.072 -2.746 -22.269 1.00 93.75 89 LEU A C 1
ATOM 719 O O . LEU A 1 89 ? 5.530 -3.667 -22.875 1.00 93.75 89 LEU A O 1
ATOM 723 N N . PRO A 1 90 ? 7.382 -2.466 -22.425 1.00 91.25 90 PRO A N 1
ATOM 724 C CA . PRO A 1 90 ? 8.236 -3.212 -23.348 1.00 91.25 90 PRO A CA 1
ATOM 725 C C . PRO A 1 90 ? 8.347 -4.686 -22.959 1.00 91.25 90 PRO A C 1
ATOM 727 O O . PRO A 1 90 ? 8.636 -4.992 -21.800 1.00 91.25 90 PRO A O 1
ATOM 730 N N . GLU A 1 91 ? 8.180 -5.587 -23.928 1.00 87.69 91 GLU A N 1
ATOM 731 C CA . GLU A 1 91 ? 8.084 -7.029 -23.680 1.00 87.69 91 GLU A CA 1
ATOM 732 C C . GLU A 1 91 ? 9.352 -7.614 -23.036 1.00 87.69 91 GLU A C 1
ATOM 734 O O . GLU A 1 91 ? 9.255 -8.332 -22.040 1.00 87.69 91 GLU A O 1
ATOM 739 N N . GLU A 1 92 ? 10.524 -7.184 -23.507 1.00 90.12 92 GLU A N 1
ATOM 740 C CA . GLU A 1 92 ? 11.851 -7.667 -23.089 1.00 90.12 92 GLU A CA 1
ATOM 741 C C . GLU A 1 92 ? 12.365 -7.063 -21.770 1.00 90.12 92 GLU A C 1
ATOM 743 O O . GLU A 1 92 ? 13.384 -7.495 -21.224 1.00 90.12 92 GLU A O 1
ATOM 748 N N . LYS A 1 93 ? 11.687 -6.038 -21.235 1.00 94.38 93 LYS A N 1
ATOM 749 C CA . LYS A 1 93 ? 12.136 -5.346 -20.020 1.00 94.38 93 LYS A CA 1
ATOM 750 C C . LYS A 1 93 ? 11.442 -5.882 -18.775 1.00 94.38 93 LYS A C 1
ATOM 752 O O . LYS A 1 93 ? 10.222 -6.058 -18.729 1.00 94.38 93 LYS A O 1
ATOM 757 N N . LYS A 1 94 ? 12.226 -6.050 -17.707 1.00 95.69 94 LYS A N 1
ATOM 758 C CA . LYS A 1 94 ? 11.695 -6.298 -16.361 1.00 95.69 94 LYS A CA 1
ATOM 759 C C . LYS A 1 94 ? 10.888 -5.091 -15.880 1.00 95.69 94 LYS A C 1
ATOM 761 O O . LYS A 1 94 ? 11.178 -3.957 -16.243 1.00 95.69 94 LYS A O 1
ATOM 766 N N . VAL A 1 95 ? 9.903 -5.327 -15.021 1.00 96.12 95 VAL A N 1
ATOM 767 C CA . VAL A 1 95 ? 9.076 -4.263 -14.436 1.00 96.12 95 VAL A CA 1
ATOM 768 C C . VAL A 1 95 ? 9.413 -4.125 -12.957 1.00 96.12 95 VAL A C 1
ATOM 770 O O . VAL A 1 95 ? 9.384 -5.108 -12.218 1.00 96.12 95 VAL A O 1
ATOM 773 N N . ILE A 1 96 ? 9.729 -2.909 -12.523 1.00 96.69 96 ILE A N 1
ATOM 774 C CA . ILE A 1 96 ? 9.981 -2.560 -11.123 1.00 96.69 96 ILE A CA 1
ATOM 775 C C . ILE A 1 96 ? 8.850 -1.644 -10.662 1.00 96.69 96 ILE A C 1
ATOM 777 O O . ILE A 1 96 ? 8.624 -0.603 -11.264 1.00 96.69 96 ILE A O 1
ATOM 781 N N . LEU A 1 97 ? 8.145 -2.000 -9.588 1.00 96.31 97 LEU A N 1
ATOM 782 C CA . LEU A 1 97 ? 7.167 -1.112 -8.959 1.00 96.31 97 LEU A CA 1
ATOM 783 C C . LEU A 1 97 ? 7.828 -0.369 -7.796 1.00 96.31 97 LEU A C 1
ATOM 785 O O . LEU A 1 97 ? 8.205 -0.988 -6.801 1.00 96.31 97 LEU A O 1
ATOM 789 N N . TYR A 1 98 ? 7.915 0.955 -7.899 1.00 95.12 98 TYR A N 1
ATOM 790 C CA . TYR A 1 98 ? 8.338 1.823 -6.806 1.00 95.12 98 TYR A CA 1
ATOM 791 C C . TYR A 1 98 ? 7.133 2.610 -6.280 1.00 95.12 98 TYR A C 1
ATOM 793 O O . TYR A 1 98 ? 6.526 3.399 -7.000 1.00 95.12 98 TYR A O 1
ATOM 801 N N . ALA A 1 99 ? 6.755 2.365 -5.023 1.00 94.12 99 ALA A N 1
ATOM 802 C CA . ALA A 1 99 ? 5.549 2.919 -4.403 1.00 94.12 99 ALA A CA 1
ATOM 803 C C . ALA A 1 99 ? 5.865 3.510 -3.014 1.00 94.12 99 ALA A C 1
ATOM 805 O O . ALA A 1 99 ? 5.536 2.895 -1.991 1.00 94.12 99 ALA A O 1
ATOM 806 N N . PRO A 1 100 ? 6.561 4.661 -2.944 1.00 90.94 100 PRO A N 1
ATOM 807 C CA . PRO A 1 100 ? 6.910 5.275 -1.671 1.00 90.94 100 PRO A CA 1
ATOM 808 C C . PRO A 1 100 ? 5.667 5.782 -0.933 1.00 90.94 100 PRO A C 1
ATOM 810 O O . PRO A 1 100 ? 4.655 6.160 -1.522 1.00 90.94 100 PRO A O 1
ATOM 813 N N . THR A 1 101 ? 5.755 5.811 0.395 1.00 87.06 101 THR A N 1
ATOM 814 C CA . THR A 1 101 ? 4.730 6.458 1.226 1.00 87.06 101 THR A CA 1
ATOM 815 C C . THR A 1 101 ? 4.966 7.963 1.267 1.00 87.06 101 THR A C 1
ATOM 817 O O . THR A 1 101 ? 6.109 8.405 1.223 1.00 87.06 101 THR A O 1
ATOM 820 N N . TRP A 1 102 ? 3.891 8.739 1.412 1.00 81.31 102 TRP A N 1
ATOM 821 C CA . TRP A 1 102 ? 3.968 10.186 1.609 1.00 81.31 102 TRP A CA 1
ATOM 822 C C . TRP A 1 102 ? 4.763 10.567 2.875 1.00 81.31 102 TRP A C 1
ATOM 824 O O . TRP A 1 102 ? 4.821 9.799 3.851 1.00 81.31 102 TRP A O 1
ATOM 834 N N . ARG A 1 103 ? 5.396 11.742 2.828 1.00 77.81 103 ARG A N 1
ATOM 835 C CA . ARG A 1 103 ? 6.247 12.325 3.868 1.00 77.81 103 ARG A CA 1
ATOM 836 C C . ARG A 1 103 ? 5.829 13.782 4.079 1.00 77.81 103 ARG A C 1
ATOM 838 O O . ARG A 1 103 ? 6.090 14.622 3.230 1.00 77.81 103 ARG A O 1
ATOM 845 N N . ASP A 1 104 ? 5.132 14.046 5.183 1.00 68.12 104 ASP A N 1
ATOM 846 C CA . ASP A 1 104 ? 4.609 15.377 5.534 1.00 68.12 104 ASP A CA 1
ATOM 847 C C . ASP A 1 104 ? 5.703 16.356 6.006 1.00 68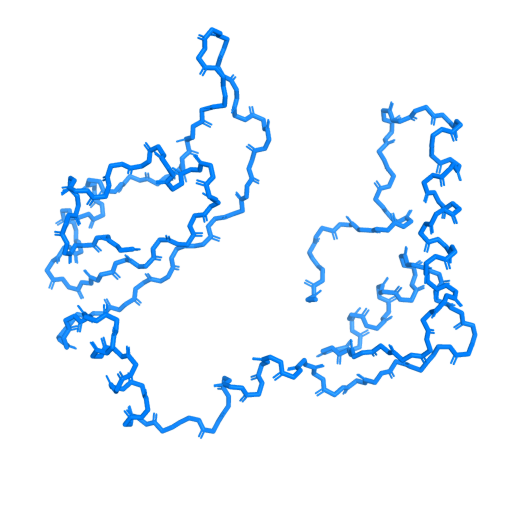.12 104 ASP A C 1
ATOM 849 O O . ASP A 1 104 ? 5.468 17.557 6.095 1.00 68.12 104 ASP A O 1
ATOM 853 N N . ASP A 1 105 ? 6.890 15.847 6.341 1.00 67.00 105 ASP A N 1
ATOM 854 C CA . ASP A 1 105 ? 8.018 16.590 6.912 1.00 67.00 105 ASP A CA 1
ATOM 855 C C . ASP A 1 105 ? 8.955 17.205 5.862 1.00 67.00 105 ASP A C 1
ATOM 857 O O . ASP A 1 105 ? 9.880 17.938 6.213 1.00 67.00 105 ASP A O 1
ATOM 861 N N . GLN A 1 106 ? 8.708 16.960 4.575 1.00 65.06 106 GLN A N 1
ATOM 862 C CA . GLN A 1 106 ? 9.475 17.562 3.490 1.00 65.06 106 GLN A CA 1
ATOM 863 C C . GLN A 1 106 ? 8.846 18.898 3.094 1.00 65.06 106 GLN A C 1
ATOM 865 O O . GLN A 1 106 ? 7.978 18.986 2.227 1.00 65.06 106 GLN A O 1
ATOM 870 N N . HIS A 1 107 ? 9.259 19.952 3.792 1.00 61.94 107 HIS A N 1
ATOM 871 C CA . HIS A 1 107 ? 8.828 21.317 3.529 1.00 61.94 107 HIS A CA 1
ATOM 872 C C . HIS A 1 107 ? 10.036 22.246 3.495 1.00 61.94 107 HIS A C 1
ATOM 874 O O . HIS A 1 107 ? 10.803 22.330 4.456 1.00 61.94 107 HIS A O 1
ATOM 880 N N . THR A 1 108 ? 10.172 23.010 2.418 1.00 61.56 108 THR A N 1
ATOM 881 C CA . THR A 1 108 ? 11.204 24.035 2.294 1.00 61.56 108 THR A CA 1
ATOM 882 C C . THR A 1 108 ? 10.554 25.414 2.386 1.00 61.56 108 THR A C 1
ATOM 884 O O . THR A 1 108 ? 9.567 25.732 1.716 1.00 61.56 108 THR A O 1
ATOM 887 N N . ALA A 1 109 ? 11.081 26.249 3.285 1.00 57.62 109 ALA A N 1
ATOM 888 C CA . ALA A 1 109 ? 10.561 27.594 3.509 1.00 57.62 109 ALA A CA 1
ATOM 889 C C . ALA A 1 109 ? 10.567 28.403 2.197 1.00 57.62 109 ALA A C 1
ATOM 891 O O . ALA A 1 109 ? 11.565 28.431 1.482 1.00 57.62 109 ALA A O 1
ATOM 892 N N . GLY A 1 110 ? 9.438 29.037 1.867 1.00 61.22 110 GLY A N 1
ATOM 893 C CA . GLY A 1 110 ? 9.275 29.830 0.640 1.00 61.22 110 GLY A CA 1
ATOM 894 C C . GLY A 1 110 ? 8.988 29.032 -0.640 1.00 61.22 110 GLY A C 1
ATOM 895 O O . GLY A 1 110 ? 8.631 29.640 -1.642 1.00 61.22 110 GLY A O 1
ATOM 896 N N . THR A 1 111 ? 9.085 27.700 -0.615 1.00 60.56 111 THR A N 1
ATOM 897 C CA . THR A 1 111 ? 8.787 26.814 -1.764 1.00 60.56 111 THR A CA 1
ATOM 898 C C . THR A 1 111 ? 7.635 25.844 -1.498 1.00 60.56 111 THR A C 1
ATOM 900 O O . THR A 1 111 ? 7.020 25.363 -2.445 1.00 60.56 111 THR A O 1
ATOM 903 N N . GLY A 1 112 ? 7.273 25.615 -0.231 1.00 60.28 112 GLY A N 1
ATOM 904 C CA . GLY A 1 112 ? 6.182 24.718 0.150 1.00 60.28 112 GLY A CA 1
ATOM 905 C C . GLY A 1 112 ? 6.673 23.286 0.358 1.00 60.28 112 GLY A C 1
ATOM 906 O O . GLY A 1 112 ? 7.806 23.073 0.789 1.00 60.28 112 GLY A O 1
ATOM 907 N N . TYR A 1 113 ? 5.822 22.294 0.084 1.00 59.66 113 TYR A N 1
ATOM 908 C CA . TYR A 1 113 ? 6.223 20.887 0.156 1.00 59.66 113 TYR A CA 1
ATOM 909 C C . TYR A 1 113 ? 7.302 20.582 -0.887 1.00 59.66 113 TYR A C 1
ATOM 911 O O . TYR A 1 113 ? 7.106 20.830 -2.077 1.00 59.66 113 TYR A O 1
ATOM 919 N N . THR A 1 114 ? 8.426 20.034 -0.439 1.00 63.19 114 THR A N 1
ATOM 920 C CA . THR A 1 114 ? 9.501 19.531 -1.296 1.00 63.19 114 THR A CA 1
ATOM 921 C C . THR A 1 114 ? 9.460 18.009 -1.345 1.00 63.19 114 THR A C 1
ATOM 923 O O . THR A 1 114 ? 8.900 17.371 -0.461 1.00 63.19 114 THR A O 1
ATOM 926 N N . TYR A 1 115 ? 9.977 17.413 -2.422 1.00 67.81 115 TYR A N 1
ATOM 927 C CA . TYR A 1 115 ? 9.852 15.973 -2.668 1.00 67.81 115 TYR A CA 1
ATOM 928 C C . TYR A 1 115 ? 11.219 15.336 -2.860 1.00 67.81 115 TYR A C 1
ATOM 930 O O . TYR A 1 115 ? 11.678 15.115 -3.979 1.00 67.81 115 TYR A O 1
ATOM 938 N N . GLU A 1 116 ? 11.869 15.012 -1.750 1.00 70.25 116 GLU A N 1
ATOM 939 C CA . GLU A 1 116 ? 13.077 14.199 -1.773 1.00 70.25 116 GLU A CA 1
ATOM 940 C C . GLU A 1 116 ? 12.679 12.724 -1.729 1.00 70.25 116 GLU A C 1
ATOM 942 O O . GLU A 1 116 ? 12.416 12.145 -0.674 1.00 70.25 116 GLU A O 1
ATOM 947 N N . LEU A 1 117 ? 12.630 12.092 -2.901 1.00 74.12 117 LEU A N 1
ATOM 948 C CA . LEU A 1 117 ? 12.238 10.686 -3.037 1.00 74.12 117 LEU A CA 1
ATOM 949 C C . LEU A 1 117 ? 13.259 9.704 -2.440 1.00 74.12 117 LEU A C 1
ATOM 951 O O . LEU A 1 117 ? 12.973 8.514 -2.321 1.00 74.12 117 LEU A O 1
ATOM 955 N N . GLY A 1 118 ? 14.453 10.180 -2.070 1.00 80.44 118 GLY A N 1
ATOM 956 C CA . GLY A 1 118 ? 15.538 9.336 -1.561 1.00 80.44 118 GLY A CA 1
ATOM 957 C C . GLY A 1 118 ? 16.029 8.305 -2.583 1.00 80.44 118 GLY A C 1
ATOM 958 O O . GLY A 1 118 ? 16.678 7.329 -2.213 1.00 80.44 118 GLY A O 1
ATOM 959 N N . ILE A 1 119 ? 15.691 8.505 -3.859 1.00 87.88 119 ILE A N 1
ATOM 960 C CA . ILE A 1 119 ? 16.048 7.647 -4.982 1.00 87.88 119 ILE A CA 1
ATOM 961 C C . ILE A 1 119 ? 16.665 8.508 -6.082 1.00 87.88 119 ILE A C 1
ATOM 963 O O . ILE A 1 119 ? 16.181 9.599 -6.378 1.00 87.88 119 ILE A O 1
ATOM 967 N N . ASP A 1 120 ? 17.744 8.009 -6.672 1.00 92.19 120 ASP A N 1
ATOM 968 C CA . ASP A 1 120 ? 18.438 8.659 -7.779 1.00 92.19 120 ASP A CA 1
ATOM 969 C C . ASP A 1 120 ? 18.025 7.978 -9.087 1.00 92.19 120 ASP A C 1
ATOM 971 O O . ASP A 1 120 ? 18.506 6.893 -9.433 1.00 92.19 120 ASP A O 1
ATOM 975 N N . PHE A 1 121 ? 17.078 8.598 -9.790 1.00 93.12 121 PHE A N 1
ATOM 976 C CA . PHE A 1 121 ? 16.560 8.061 -11.043 1.00 93.12 121 PHE A CA 1
ATOM 977 C C . PHE A 1 121 ? 17.554 8.154 -12.197 1.00 93.12 121 PHE A C 1
ATOM 979 O O . PHE A 1 121 ? 17.520 7.285 -13.064 1.00 93.12 121 PHE A O 1
ATOM 986 N N . ASP A 1 122 ? 18.469 9.126 -12.192 1.00 94.56 122 ASP A N 1
ATOM 987 C CA . ASP A 1 122 ? 19.510 9.234 -13.219 1.00 94.56 122 ASP A CA 1
ATOM 988 C C . ASP A 1 122 ? 20.475 8.049 -13.105 1.00 94.56 122 ASP A C 1
ATOM 990 O O . ASP A 1 122 ? 20.764 7.360 -14.088 1.00 94.56 122 ASP A O 1
ATOM 994 N N . ARG A 1 123 ? 20.890 7.722 -11.877 1.00 95.94 123 ARG A N 1
ATOM 995 C CA . ARG A 1 123 ? 21.730 6.551 -11.609 1.00 95.94 123 ARG A CA 1
ATOM 996 C C . ARG A 1 123 ? 21.019 5.236 -11.924 1.00 95.94 123 ARG A C 1
ATOM 998 O O . ARG A 1 123 ? 21.646 4.315 -12.452 1.00 95.94 123 ARG A O 1
ATOM 1005 N N . LEU A 1 124 ? 19.728 5.121 -11.608 1.00 96.06 124 LEU A N 1
ATOM 1006 C CA . LEU A 1 124 ? 18.941 3.936 -11.965 1.00 96.06 124 LEU A CA 1
ATOM 1007 C C . LEU A 1 124 ? 18.777 3.799 -13.473 1.00 96.06 124 LEU A C 1
ATOM 1009 O O . LEU A 1 124 ? 18.882 2.686 -13.986 1.00 96.06 124 LEU A O 1
ATOM 1013 N N . TRP A 1 125 ? 18.559 4.904 -14.179 1.00 95.88 125 TRP A N 1
ATOM 1014 C CA . TRP A 1 125 ? 18.437 4.893 -15.627 1.00 95.88 125 TRP A CA 1
ATOM 1015 C C . TRP A 1 125 ? 19.742 4.440 -16.279 1.00 95.88 125 TRP A C 1
ATOM 1017 O O . TRP A 1 125 ? 19.723 3.511 -17.085 1.00 95.88 125 TRP A O 1
ATOM 1027 N N . ALA A 1 126 ? 20.883 4.980 -15.845 1.00 96.75 126 ALA A N 1
ATOM 1028 C CA . ALA A 1 126 ? 22.192 4.549 -16.329 1.00 96.75 126 ALA A CA 1
ATOM 1029 C C . ALA A 1 126 ? 22.454 3.046 -16.098 1.00 96.75 126 ALA A C 1
ATOM 1031 O O . ALA A 1 126 ? 23.063 2.383 -16.933 1.00 96.75 126 ALA A O 1
ATOM 1032 N N . ALA A 1 127 ? 21.983 2.485 -14.979 1.00 96.62 127 ALA A N 1
ATOM 1033 C CA . ALA A 1 127 ? 22.225 1.083 -14.634 1.00 96.62 127 ALA A CA 1
ATOM 1034 C C . ALA A 1 127 ? 21.216 0.093 -15.251 1.00 96.62 127 ALA A C 1
ATOM 1036 O O . ALA A 1 127 ? 21.568 -1.058 -15.535 1.00 96.62 127 ALA A O 1
ATOM 1037 N N . LEU A 1 128 ? 19.952 0.501 -15.400 1.00 96.56 128 LEU A N 1
ATOM 1038 C CA . LEU A 1 128 ? 18.821 -0.392 -15.681 1.00 96.56 128 LEU A CA 1
ATOM 1039 C C . LEU A 1 128 ? 17.981 0.021 -16.892 1.00 96.56 128 LEU A C 1
ATOM 1041 O O . LEU A 1 128 ? 17.093 -0.740 -17.265 1.00 96.56 128 LEU A O 1
ATOM 1045 N N . GLY A 1 129 ? 18.258 1.161 -17.528 1.00 94.50 129 GLY A N 1
ATOM 1046 C CA . GLY A 1 129 ? 17.459 1.735 -18.615 1.00 94.50 129 GLY A CA 1
ATOM 1047 C C . GLY A 1 129 ? 17.135 0.782 -19.754 1.00 94.50 129 GLY A C 1
ATOM 1048 O O . GLY A 1 129 ? 16.019 0.775 -20.270 1.00 94.50 129 GLY A O 1
ATOM 1049 N N . GLU A 1 130 ? 18.097 -0.058 -20.122 1.00 94.50 130 GLU A N 1
ATOM 1050 C CA . GLU A 1 130 ? 17.940 -1.055 -21.183 1.00 94.50 130 GLU A CA 1
ATOM 1051 C C . GLU A 1 130 ? 17.261 -2.344 -20.698 1.00 94.50 130 GLU A C 1
ATOM 1053 O O . GLU A 1 130 ? 16.671 -3.066 -21.493 1.00 94.50 130 GLU A O 1
ATOM 1058 N N . LYS A 1 131 ? 17.299 -2.626 -19.390 1.00 96.12 131 LYS A N 1
ATOM 1059 C CA . LYS A 1 131 ? 16.914 -3.919 -18.794 1.00 96.12 131 LYS A CA 1
ATOM 1060 C C . LYS A 1 131 ? 15.554 -3.895 -18.102 1.00 96.12 131 LYS A C 1
ATOM 1062 O O . LYS A 1 131 ? 14.944 -4.948 -17.909 1.00 96.12 131 LYS A O 1
ATOM 1067 N N . ALA A 1 132 ? 15.105 -2.724 -17.661 1.00 96.94 132 ALA A N 1
ATOM 1068 C CA . ALA A 1 132 ? 13.903 -2.579 -16.861 1.00 96.94 132 ALA A CA 1
ATOM 1069 C C . ALA A 1 132 ? 13.158 -1.273 -17.148 1.00 96.94 132 ALA A C 1
ATOM 1071 O O . ALA A 1 132 ? 13.717 -0.316 -17.679 1.00 96.94 132 ALA A O 1
ATO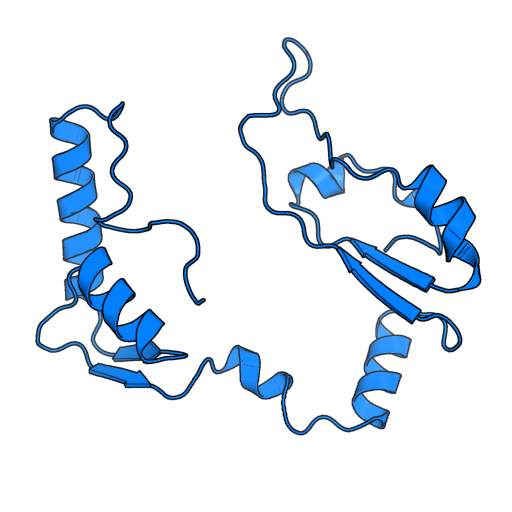M 1072 N N . VAL A 1 133 ? 11.890 -1.254 -16.754 1.00 96.94 133 VAL A N 1
ATOM 1073 C CA . VAL A 1 133 ? 11.055 -0.059 -16.621 1.00 96.94 133 VAL A CA 1
ATOM 1074 C C . VAL A 1 133 ? 10.579 0.060 -15.179 1.00 96.94 133 VAL A C 1
ATOM 1076 O O . VAL A 1 133 ? 10.359 -0.951 -14.505 1.00 96.94 133 VAL A O 1
ATOM 1079 N N . ILE A 1 134 ? 10.416 1.290 -14.706 1.00 96.44 134 ILE A N 1
ATOM 1080 C CA . ILE A 1 134 ? 9.925 1.597 -13.367 1.00 96.44 134 ILE A CA 1
ATOM 1081 C C . ILE A 1 134 ? 8.498 2.130 -13.480 1.00 96.44 134 ILE A C 1
ATOM 1083 O O . ILE A 1 134 ? 8.262 3.142 -14.129 1.00 96.44 134 ILE A O 1
ATOM 1087 N N . LEU A 1 135 ? 7.560 1.459 -12.813 1.00 95.62 135 LEU A N 1
ATOM 1088 C CA . LEU A 1 135 ? 6.243 2.003 -12.507 1.00 95.62 135 LEU A CA 1
ATOM 1089 C C . LEU A 1 135 ? 6.361 2.796 -11.208 1.00 95.62 135 LEU A C 1
ATOM 1091 O O . LEU A 1 135 ? 6.571 2.214 -10.137 1.00 95.62 135 LEU A O 1
ATOM 1095 N N . PHE A 1 136 ? 6.255 4.114 -11.295 1.00 94.19 136 PHE A N 1
ATOM 1096 C CA . PHE A 1 136 ? 6.385 5.016 -10.168 1.00 94.19 136 PHE A CA 1
ATOM 1097 C C . PHE A 1 136 ? 5.009 5.418 -9.633 1.00 94.19 136 PHE A C 1
ATOM 1099 O O . PHE A 1 136 ? 4.370 6.373 -10.066 1.00 94.19 136 PHE A O 1
ATOM 1106 N N . ARG A 1 137 ? 4.549 4.693 -8.610 1.00 93.06 137 ARG A N 1
ATOM 1107 C CA . ARG A 1 137 ? 3.273 4.961 -7.941 1.00 93.06 137 ARG A CA 1
ATOM 1108 C C . ARG A 1 137 ? 3.454 5.990 -6.826 1.00 93.06 137 ARG A C 1
ATOM 1110 O O . ARG A 1 137 ? 3.452 5.646 -5.642 1.00 93.06 137 ARG A O 1
ATOM 1117 N N . ALA A 1 138 ? 3.629 7.244 -7.219 1.00 88.12 138 ALA A N 1
ATOM 1118 C CA . ALA A 1 138 ? 3.815 8.363 -6.305 1.00 88.12 138 ALA A CA 1
ATOM 1119 C C . ALA A 1 138 ? 2.500 8.844 -5.663 1.00 88.12 138 ALA A C 1
ATOM 1121 O O . ALA A 1 138 ? 1.398 8.553 -6.132 1.00 88.12 138 ALA A O 1
ATOM 1122 N N . HIS A 1 139 ? 2.614 9.641 -4.598 1.00 87.94 139 HIS A N 1
ATOM 1123 C CA . HIS A 1 139 ? 1.501 10.475 -4.143 1.00 87.94 139 HIS A CA 1
ATOM 1124 C C . HIS A 1 139 ? 1.164 11.520 -5.221 1.00 87.94 139 HIS A C 1
ATOM 1126 O O . HIS A 1 139 ? 2.072 12.021 -5.881 1.00 87.94 139 HIS A O 1
ATOM 1132 N N . TYR A 1 140 ? -0.108 11.893 -5.388 1.00 84.81 140 TYR A N 1
ATOM 1133 C CA . TYR A 1 140 ? -0.523 12.786 -6.483 1.00 84.81 140 TYR A CA 1
ATOM 1134 C C . TYR A 1 140 ? 0.198 14.146 -6.457 1.00 84.81 140 TYR A C 1
ATOM 1136 O O . TYR A 1 140 ?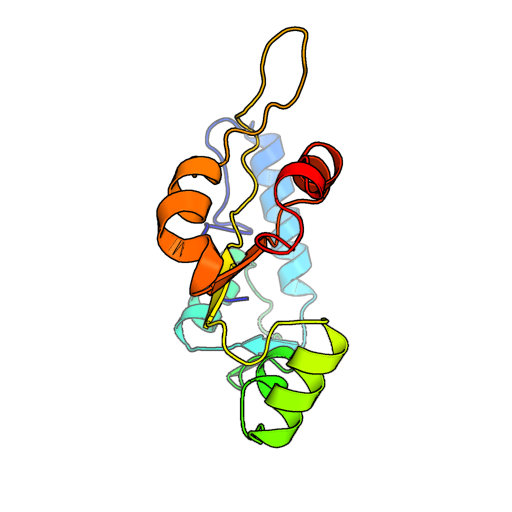 0.556 14.674 -7.503 1.00 84.81 140 TYR A O 1
ATOM 1144 N N . LEU A 1 141 ? 0.490 14.678 -5.263 1.00 81.62 141 LEU A N 1
ATOM 1145 C CA . LEU A 1 141 ? 1.241 15.929 -5.116 1.00 81.62 141 LEU A CA 1
ATOM 1146 C C . LEU A 1 141 ? 2.695 15.826 -5.604 1.00 81.62 141 LEU A C 1
ATOM 1148 O O . LEU A 1 141 ? 3.227 16.805 -6.112 1.00 81.62 141 LEU A O 1
ATOM 1152 N N . ILE A 1 142 ? 3.310 14.644 -5.486 1.00 82.56 142 ILE A N 1
ATOM 1153 C CA . ILE A 1 142 ? 4.644 14.360 -6.034 1.00 82.56 142 ILE A CA 1
ATOM 1154 C C . ILE A 1 142 ? 4.538 14.201 -7.547 1.00 82.56 142 ILE A C 1
ATOM 1156 O O . ILE A 1 142 ? 5.310 14.799 -8.284 1.00 82.56 142 ILE A O 1
ATOM 1160 N N . SER A 1 143 ? 3.564 13.410 -8.009 1.00 82.62 143 SER A N 1
ATOM 1161 C CA . SER A 1 143 ? 3.366 13.126 -9.432 1.00 82.62 143 SER A CA 1
ATOM 1162 C C . SER A 1 143 ? 3.179 14.403 -10.251 1.00 82.62 143 SER A C 1
ATOM 1164 O O . SER A 1 143 ? 3.691 14.490 -11.357 1.00 82.62 143 SER A O 1
ATOM 1166 N N . ASN A 1 144 ? 2.491 15.409 -9.706 1.00 81.12 144 ASN A N 1
ATOM 1167 C CA . ASN A 1 144 ? 2.278 16.686 -10.392 1.00 81.12 144 ASN A CA 1
ATOM 1168 C C . ASN A 1 144 ? 3.552 17.536 -10.529 1.00 81.12 144 ASN A C 1
ATOM 1170 O O . ASN A 1 144 ? 3.583 18.440 -11.356 1.00 81.12 144 ASN A O 1
ATOM 1174 N N . GLY A 1 145 ? 4.565 17.293 -9.694 1.00 81.06 145 GLY A N 1
ATOM 1175 C CA . GLY A 1 145 ? 5.839 18.015 -9.714 1.00 81.06 145 GLY A CA 1
ATOM 1176 C C . GLY A 1 145 ? 7.009 17.203 -10.270 1.00 81.06 145 GLY A C 1
ATOM 1177 O O . GLY A 1 145 ? 8.123 17.717 -10.317 1.00 81.06 145 GLY A O 1
ATOM 1178 N N . PHE A 1 146 ? 6.789 15.940 -10.646 1.00 85.75 146 PHE A N 1
ATOM 1179 C CA . PHE A 1 146 ? 7.828 15.063 -11.174 1.00 85.75 146 PHE A CA 1
ATOM 1180 C C . PHE A 1 146 ? 7.900 15.177 -12.699 1.00 85.75 146 PHE A C 1
ATOM 1182 O O . PHE A 1 146 ? 6.892 15.034 -13.387 1.00 85.75 146 PHE A O 1
ATOM 1189 N N . ASP A 1 147 ? 9.102 15.407 -13.224 1.00 88.19 147 ASP A N 1
ATOM 1190 C CA . ASP A 1 147 ? 9.356 15.467 -14.662 1.00 88.19 147 ASP A CA 1
ATOM 1191 C C . ASP A 1 147 ? 9.440 14.046 -15.246 1.00 88.19 147 ASP A C 1
ATOM 1193 O O . ASP A 1 147 ? 10.504 13.426 -15.297 1.00 88.19 147 ASP A O 1
ATOM 1197 N N . PHE A 1 148 ? 8.286 13.503 -15.639 1.00 89.12 148 PHE A N 1
ATOM 1198 C CA . PHE A 1 148 ? 8.205 12.199 -16.303 1.00 89.12 148 PHE A CA 1
ATOM 1199 C C . PHE A 1 148 ? 8.803 12.220 -17.714 1.00 89.12 148 PHE A C 1
ATOM 1201 O O . PHE A 1 148 ? 9.316 11.193 -18.164 1.00 89.12 148 PHE A O 1
ATOM 1208 N N . ASP A 1 149 ? 8.783 13.371 -18.389 1.00 91.25 149 ASP A N 1
ATOM 1209 C CA . ASP A 1 149 ? 9.274 13.510 -19.761 1.00 91.25 149 ASP A CA 1
ATOM 1210 C C . ASP A 1 149 ? 10.793 13.318 -19.817 1.00 91.25 149 ASP A C 1
ATOM 1212 O O . ASP A 1 149 ? 11.294 12.632 -20.712 1.00 91.25 149 ASP A O 1
ATOM 1216 N N . LYS A 1 150 ? 11.526 13.795 -18.799 1.00 92.25 150 LYS A N 1
ATOM 1217 C CA . LYS A 1 150 ? 12.966 13.519 -18.639 1.00 92.25 150 LYS A CA 1
ATOM 1218 C C . LYS A 1 150 ? 13.296 12.024 -18.712 1.00 92.25 150 LYS A C 1
ATOM 1220 O O . LYS A 1 150 ? 14.358 11.665 -19.214 1.00 92.25 150 LYS A O 1
ATOM 1225 N N . TYR A 1 151 ? 12.412 11.157 -18.220 1.00 92.31 151 TYR A N 1
ATOM 1226 C CA . TYR A 1 151 ? 12.634 9.712 -18.097 1.00 92.31 151 TYR A CA 1
ATOM 1227 C C . TYR A 1 151 ? 11.746 8.883 -19.031 1.00 92.31 151 TYR A C 1
ATOM 1229 O O . TYR A 1 151 ? 11.469 7.709 -18.747 1.00 92.31 151 TYR A O 1
ATOM 1237 N N . GLN A 1 152 ? 11.287 9.479 -20.135 1.00 89.12 152 GLN A N 1
ATOM 1238 C CA . GLN A 1 152 ? 10.352 8.854 -21.061 1.00 89.12 152 GLN A CA 1
ATOM 1239 C C . GLN A 1 152 ? 10.813 7.446 -21.476 1.00 89.12 152 GLN A C 1
ATOM 1241 O O . GLN A 1 152 ? 11.938 7.219 -21.919 1.00 89.12 152 GLN A O 1
ATOM 1246 N N . GLY A 1 153 ? 9.924 6.463 -21.317 1.00 88.31 153 GLY A N 1
ATOM 1247 C CA . GLY A 1 153 ? 10.198 5.063 -21.658 1.00 88.31 153 GLY A CA 1
ATOM 1248 C C . GLY A 1 153 ? 10.983 4.271 -20.603 1.00 88.31 153 GLY A C 1
ATOM 1249 O O . GLY A 1 153 ? 11.046 3.044 -20.717 1.00 88.31 153 GLY A O 1
ATOM 1250 N N . PHE A 1 154 ? 11.517 4.926 -19.568 1.00 94.31 154 PHE A N 1
ATOM 1251 C CA . PHE A 1 154 ? 12.126 4.280 -18.403 1.00 94.31 154 PHE A CA 1
ATOM 1252 C C . PHE A 1 154 ? 11.241 4.372 -17.155 1.00 94.31 154 PHE A C 1
ATOM 1254 O O . PHE A 1 154 ? 11.049 3.354 -16.491 1.00 94.31 154 PHE A O 1
ATOM 1261 N N . ILE A 1 155 ? 10.663 5.543 -16.866 1.00 92.81 155 ILE A N 1
ATOM 1262 C CA . ILE A 1 155 ? 9.717 5.754 -15.758 1.00 92.81 155 ILE A CA 1
ATOM 1263 C C . ILE A 1 155 ? 8.317 6.000 -16.321 1.00 92.81 155 ILE A C 1
ATOM 1265 O O . ILE A 1 155 ? 8.161 6.689 -17.330 1.00 92.81 155 ILE A O 1
ATOM 1269 N N . ARG A 1 156 ? 7.308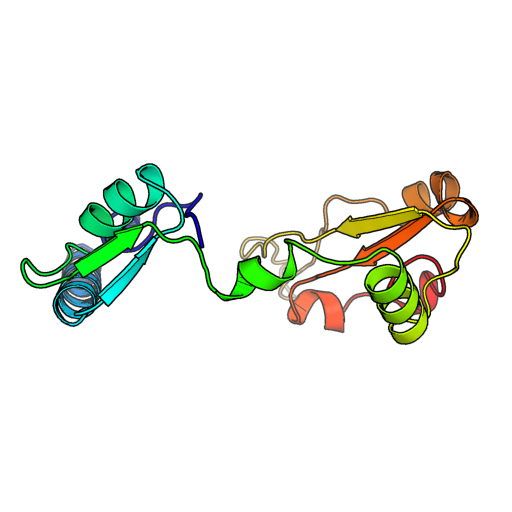 5.407 -15.681 1.00 87.25 156 ARG A N 1
ATOM 1270 C CA . ARG A 1 156 ? 5.883 5.555 -15.995 1.00 87.25 156 ARG A CA 1
ATOM 1271 C C . ARG A 1 156 ? 5.048 5.692 -14.735 1.00 87.25 156 ARG A C 1
ATOM 1273 O O . ARG A 1 156 ? 5.468 5.126 -13.701 1.00 87.25 156 ARG A O 1
#

pLDDT: mean 90.25, std 9.49, range [57.62, 97.81]

InterPro domains:
  IPR007554 CDP-glycerol glycerophosphotransferase [PF04464] (1-155)
  IPR043149 CDP-glycerol glycerophosphotransferase, N-terminal domain [G3DSA:3.40.50.11820] (1-98)
  IPR051612 Teichoic Acid Biosynthesis Enzymes [PTHR37316] (1-155)

Secondary structure (DSSP, 8-state):
---SS--GGG---TTS-HHHHHHHHHHHHHHHHT-SEEE-SSHHHHHHHHHHHT--TT-EEE-S--GGGGGGSS--HHHHHHHHHHTT--TTSEEEEE-PPP-TT-EETTTEE----S--HHHHHHHHTTTEEEEE---HHHHTTS-SGGGTTTB-

Foldseek 3Di:
DQDPDQDALRPDDPPDDPVRNVVSNVVLLVVLQPAQEAEACDPNSVVRSCPRSVHHPNYHYHNPHDPVCVVVPPDDPVNVVVVCVVVVHDPQAAEAEDADDDDPPQADPPPGHDDDPVDDVVVCCVVRVVHHAYEYNYDVVVVVVDDVVVVPNRYD

Organism: NCBI:txid749906